Protein AF-A0A9D6X3U4-F1 (afdb_monomer_lite)

pLDDT: mean 80.72, std 19.38, range [33.12, 98.44]

Foldseek 3Di:
DDDDDDDDDDDDDDPPDPPPDPPPVVVVLVVCQQQAAPCRRVCNVVLQKFKFFFADDDPQWTWTDGPPDPHTDIAGHDPQEWEWEGPVVVVDGIDGDDSVLSDGGWIKMFGAPDSVVRHYGNYMYTHDDD

Sequence (130 aa):
MKTLNPLGPVLALTLCGALAAAAPAALAQRATERFIPLGQSPGVSGKTAMMGTVVRYANGMLTLSSPGYPAPQQVRVSAATEIWLDRSALRQSNVTGTPADLVAGRRIEIRFVDPATRQAAAWIKIQAGG

Structure (mmCIF, N/CA/C/O backbone):
data_AF-A0A9D6X3U4-F1
#
_entry.id   AF-A0A9D6X3U4-F1
#
loop_
_atom_site.group_PDB
_atom_site.id
_atom_site.type_symbol
_atom_site.label_atom_id
_atom_site.label_alt_id
_atom_site.label_comp_id
_atom_site.label_asym_id
_atom_site.label_entity_id
_atom_site.label_seq_id
_atom_site.pdbx_PDB_ins_code
_atom_site.Cartn_x
_atom_site.Cartn_y
_atom_site.Cartn_z
_atom_site.occupancy
_atom_site.B_iso_or_equiv
_atom_site.auth_seq_id
_atom_site.auth_comp_id
_atom_site.auth_asym_id
_atom_site.auth_atom_id
_atom_site.pdbx_PDB_model_num
ATOM 1 N N . MET A 1 1 ? 47.080 -61.642 47.061 1.00 42.50 1 MET A N 1
ATOM 2 C CA . MET A 1 1 ? 47.216 -60.240 47.521 1.00 42.50 1 MET A CA 1
ATOM 3 C C . MET A 1 1 ? 46.812 -59.312 46.382 1.00 42.50 1 MET A C 1
ATOM 5 O O . MET A 1 1 ? 47.174 -59.604 45.253 1.00 42.50 1 MET A O 1
ATOM 9 N N . LYS A 1 2 ? 46.111 -58.220 46.725 1.00 42.56 2 LYS A N 1
ATOM 10 C CA . LYS A 1 2 ? 45.568 -57.121 45.894 1.00 42.56 2 LYS A CA 1
ATOM 11 C C . LYS A 1 2 ? 44.246 -57.353 45.130 1.00 42.56 2 LYS A C 1
ATOM 13 O O . LYS A 1 2 ? 44.200 -57.846 44.013 1.00 42.56 2 LYS A O 1
ATOM 18 N N . THR A 1 3 ? 43.201 -56.904 45.826 1.00 39.88 3 THR A N 1
ATOM 19 C CA . THR A 1 3 ? 41.928 -56.270 45.425 1.00 39.88 3 THR A CA 1
ATOM 20 C C . THR A 1 3 ? 42.088 -55.234 44.291 1.00 39.88 3 THR A C 1
ATOM 22 O O . THR A 1 3 ? 43.134 -54.595 44.215 1.00 39.88 3 THR A O 1
ATOM 25 N N . LEU A 1 4 ? 41.109 -55.000 43.405 1.00 45.78 4 LEU A N 1
ATOM 26 C CA . LEU A 1 4 ? 39.922 -54.151 43.629 1.00 45.78 4 LEU A CA 1
ATOM 27 C C . LEU A 1 4 ? 38.864 -54.315 42.510 1.00 45.78 4 LEU A C 1
ATOM 29 O O . LEU A 1 4 ? 39.173 -54.691 41.384 1.00 45.78 4 LEU A O 1
ATOM 33 N N . ASN A 1 5 ? 37.628 -54.004 42.897 1.00 47.28 5 ASN A N 1
ATOM 34 C CA . ASN A 1 5 ? 36.325 -54.262 42.279 1.00 47.28 5 ASN A CA 1
ATOM 35 C C . ASN A 1 5 ? 35.934 -53.395 41.051 1.00 47.28 5 ASN A C 1
ATOM 37 O O . ASN A 1 5 ? 36.600 -52.402 40.761 1.00 47.28 5 ASN A O 1
ATOM 41 N N . PRO A 1 6 ? 34.820 -53.759 40.368 1.00 61.16 6 PRO A N 1
ATOM 42 C CA . PRO A 1 6 ? 34.308 -53.156 39.134 1.00 61.16 6 PRO A CA 1
ATOM 43 C C . PRO A 1 6 ? 33.256 -52.057 39.390 1.00 61.16 6 PRO A C 1
ATOM 45 O O . PRO A 1 6 ? 32.793 -51.912 40.518 1.00 61.16 6 PRO A O 1
ATOM 48 N N . LEU A 1 7 ? 32.841 -51.380 38.306 1.00 47.03 7 LEU A N 1
ATOM 49 C CA . LEU A 1 7 ? 31.583 -50.633 38.062 1.00 47.03 7 LEU A CA 1
ATOM 50 C C . LEU A 1 7 ? 31.823 -49.197 37.576 1.00 47.03 7 LEU A C 1
ATOM 52 O O . LEU A 1 7 ? 32.101 -48.289 38.351 1.00 47.03 7 LEU A O 1
ATOM 56 N N . GLY A 1 8 ? 31.589 -48.989 36.283 1.00 33.12 8 GLY A N 1
ATOM 57 C CA . GLY A 1 8 ? 31.144 -47.709 35.745 1.00 33.12 8 GLY A CA 1
ATOM 58 C C . GLY A 1 8 ? 29.905 -47.963 34.884 1.00 33.12 8 GLY A C 1
ATOM 59 O O . GLY A 1 8 ? 30.053 -48.550 33.812 1.00 33.12 8 GLY A O 1
ATOM 60 N N . PRO A 1 9 ? 28.689 -47.616 35.341 1.00 48.94 9 PRO A N 1
ATOM 61 C CA . PRO A 1 9 ? 27.484 -47.716 34.536 1.00 48.94 9 PRO A CA 1
ATOM 62 C C . PRO A 1 9 ? 27.344 -46.495 33.614 1.00 48.94 9 PRO A C 1
ATOM 64 O O . PRO A 1 9 ? 27.668 -45.372 33.985 1.00 48.94 9 PRO A O 1
ATOM 67 N N . VAL A 1 10 ? 26.860 -46.769 32.402 1.00 49.62 10 VAL A N 1
ATOM 68 C CA . VAL A 1 10 ? 25.961 -45.965 31.557 1.00 49.62 10 VAL A CA 1
ATOM 69 C C . VAL A 1 10 ? 25.736 -44.504 31.985 1.00 49.62 10 VAL A C 1
ATOM 71 O O . VAL A 1 10 ? 25.063 -44.254 32.980 1.00 49.62 10 VAL A O 1
ATOM 74 N N . LEU A 1 11 ? 26.106 -43.547 31.124 1.00 47.34 11 LEU A N 1
ATOM 75 C CA . LEU A 1 11 ? 25.238 -42.394 30.868 1.00 47.34 11 LEU A CA 1
ATOM 76 C C . LEU A 1 11 ? 25.408 -41.863 29.439 1.00 47.34 11 LEU A C 1
ATOM 78 O O . LEU A 1 11 ? 26.508 -41.588 28.966 1.00 47.34 11 LEU A O 1
ATOM 82 N N . ALA A 1 12 ? 24.268 -41.767 28.767 1.00 48.41 12 ALA A N 1
ATOM 83 C CA . ALA A 1 12 ? 24.082 -41.298 27.411 1.00 48.41 12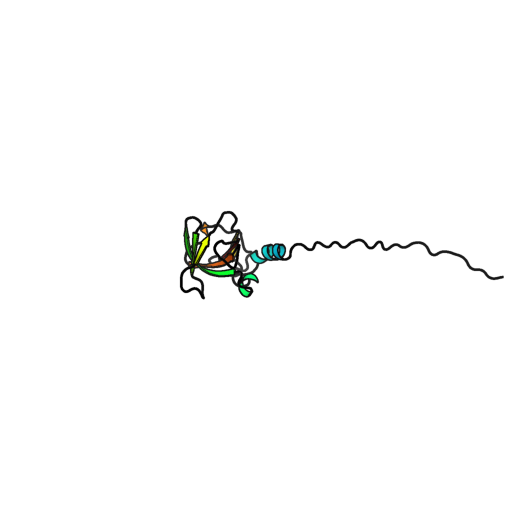 ALA A CA 1
ATOM 84 C C . ALA A 1 12 ? 24.273 -39.782 27.291 1.00 48.41 12 ALA A C 1
ATOM 86 O O . ALA A 1 12 ? 23.896 -39.032 28.187 1.00 48.41 12 ALA A O 1
ATOM 87 N N . LEU A 1 13 ? 24.691 -39.329 26.112 1.00 40.25 13 LEU A N 1
ATOM 88 C CA . LEU A 1 13 ? 24.115 -38.117 25.541 1.00 40.25 13 LEU A CA 1
ATOM 89 C C . LEU A 1 13 ? 24.051 -38.278 24.027 1.00 40.25 13 LEU A C 1
ATOM 91 O O . LEU A 1 13 ? 24.930 -37.885 23.265 1.00 40.25 13 LEU A O 1
ATOM 95 N N . THR A 1 14 ? 22.972 -38.940 23.620 1.00 50.50 14 THR A N 1
ATOM 96 C CA . THR A 1 14 ? 22.407 -38.875 22.282 1.00 50.50 14 THR A CA 1
ATOM 97 C C . THR A 1 14 ? 22.349 -37.407 21.875 1.00 50.50 14 THR A C 1
ATOM 99 O O . THR A 1 14 ? 21.687 -36.603 22.533 1.00 50.50 14 THR A O 1
ATOM 102 N N . LEU A 1 15 ? 23.079 -37.061 20.817 1.00 47.72 15 LEU A N 1
ATOM 103 C CA . LEU A 1 15 ? 23.088 -35.745 20.195 1.00 47.72 15 LEU A CA 1
ATOM 104 C C . LEU A 1 15 ? 21.699 -35.510 19.578 1.00 47.72 15 LEU A C 1
ATOM 106 O O . LEU A 1 15 ? 21.462 -35.770 18.401 1.00 47.72 15 LEU A O 1
ATOM 110 N N . CYS A 1 16 ? 20.740 -35.125 20.421 1.00 41.97 16 CYS A N 1
ATOM 111 C CA . CYS A 1 16 ? 19.382 -34.803 20.019 1.00 41.97 16 CYS A CA 1
ATOM 112 C C . CYS A 1 16 ? 19.443 -33.574 19.114 1.00 41.97 16 CYS A C 1
ATOM 114 O O . CYS A 1 16 ? 19.849 -32.490 19.535 1.00 41.97 16 CYS A O 1
ATOM 116 N N . GLY A 1 17 ? 19.088 -33.784 17.848 1.00 52.50 17 GLY A N 1
ATOM 117 C CA . GLY A 1 17 ? 19.136 -32.780 16.804 1.00 52.50 17 GLY A CA 1
ATOM 118 C C . GLY A 1 17 ? 18.331 -31.538 17.162 1.00 52.50 17 GLY A C 1
ATOM 119 O O . GLY A 1 17 ? 17.108 -31.579 17.258 1.00 52.50 17 GLY A O 1
ATOM 120 N N . ALA A 1 18 ? 19.016 -30.404 17.254 1.00 49.56 18 ALA A N 1
ATOM 121 C CA . ALA A 1 18 ? 18.388 -29.113 17.054 1.00 49.56 18 ALA A CA 1
ATOM 122 C C . ALA A 1 18 ? 18.405 -28.802 15.549 1.00 49.56 18 ALA A C 1
ATOM 124 O O . ALA A 1 18 ? 19.173 -27.965 15.078 1.00 49.56 18 ALA A O 1
ATOM 125 N N . LEU A 1 19 ? 17.529 -29.468 14.785 1.00 52.12 19 LEU A N 1
ATOM 126 C CA . LEU A 1 19 ? 16.981 -28.882 13.557 1.00 52.12 19 LEU A CA 1
ATOM 127 C C . LEU A 1 19 ? 16.078 -27.709 13.982 1.00 52.12 19 LEU A C 1
ATOM 129 O O . LEU A 1 19 ? 14.852 -27.781 13.937 1.00 52.12 19 LEU A O 1
ATOM 133 N N . ALA A 1 20 ? 16.683 -26.627 14.467 1.00 52.81 20 ALA A N 1
ATOM 134 C CA . ALA A 1 20 ? 15.974 -25.386 14.722 1.00 52.81 20 ALA A CA 1
ATOM 135 C C . ALA A 1 20 ? 15.780 -24.687 13.375 1.00 52.81 20 ALA A C 1
ATOM 137 O O . ALA A 1 20 ? 16.656 -23.983 12.881 1.00 52.81 20 ALA A O 1
ATOM 138 N N . ALA A 1 21 ? 14.636 -25.001 12.768 1.00 48.78 21 ALA A N 1
ATOM 139 C CA . ALA A 1 21 ? 13.969 -24.317 11.673 1.00 48.78 21 ALA A CA 1
ATOM 140 C C . ALA A 1 21 ? 14.604 -22.972 11.278 1.00 48.78 21 ALA A C 1
ATOM 142 O O . ALA A 1 21 ? 14.311 -21.927 11.861 1.00 48.78 21 ALA A O 1
ATOM 143 N N . ALA A 1 22 ? 15.399 -22.991 10.208 1.00 46.38 22 ALA A N 1
ATOM 144 C CA . ALA A 1 22 ? 15.636 -21.811 9.395 1.00 46.38 22 ALA A CA 1
ATOM 145 C C . ALA A 1 22 ? 14.314 -21.454 8.696 1.00 46.38 22 ALA A C 1
ATOM 147 O O . ALA A 1 22 ? 14.104 -21.746 7.520 1.00 46.38 22 ALA A O 1
ATOM 148 N N . ALA A 1 23 ? 13.373 -20.872 9.444 1.00 50.31 23 ALA A N 1
ATOM 149 C CA . ALA A 1 23 ? 12.257 -20.175 8.836 1.00 50.31 23 ALA A CA 1
ATOM 150 C C . ALA A 1 23 ? 12.859 -19.108 7.904 1.00 50.31 23 ALA A C 1
ATOM 152 O O . ALA A 1 23 ? 13.799 -18.418 8.315 1.00 50.31 23 ALA A O 1
ATOM 153 N N . PRO A 1 24 ? 12.381 -18.961 6.656 1.00 54.44 24 PRO A N 1
ATOM 154 C CA . PRO A 1 24 ? 12.952 -17.988 5.739 1.00 54.44 24 PRO A CA 1
ATOM 155 C C . PRO A 1 24 ? 12.869 -16.605 6.388 1.00 54.44 24 PRO A C 1
ATOM 157 O O . PRO A 1 24 ? 11.770 -16.110 6.639 1.00 54.44 24 PRO A O 1
ATOM 160 N N . ALA A 1 25 ? 14.012 -15.976 6.673 1.00 57.81 25 ALA A N 1
ATOM 161 C CA . ALA A 1 25 ? 14.084 -14.677 7.350 1.00 57.81 25 ALA A CA 1
ATOM 162 C C . ALA A 1 25 ? 13.197 -13.606 6.680 1.00 57.81 25 ALA A C 1
ATOM 164 O O . ALA A 1 25 ? 12.655 -12.732 7.351 1.00 57.81 25 ALA A O 1
ATOM 165 N N . ALA A 1 26 ? 12.961 -13.734 5.371 1.00 58.12 26 ALA A N 1
ATOM 166 C CA . ALA A 1 26 ? 12.045 -12.894 4.605 1.00 58.12 26 ALA A CA 1
ATOM 167 C C . ALA A 1 26 ? 10.567 -13.002 5.047 1.00 58.12 26 ALA A C 1
ATOM 169 O O . ALA A 1 26 ? 9.856 -11.997 5.051 1.00 58.12 26 ALA A O 1
ATOM 170 N N . LEU A 1 27 ? 10.095 -14.192 5.442 1.00 58.06 27 LEU A N 1
ATOM 171 C CA . LEU A 1 27 ? 8.727 -14.392 5.943 1.00 58.06 27 LEU A CA 1
ATOM 172 C C . LEU A 1 27 ? 8.565 -13.818 7.354 1.00 58.06 27 LEU A C 1
ATOM 174 O O . LEU A 1 27 ? 7.578 -13.137 7.630 1.00 58.06 27 LEU A O 1
ATOM 178 N N . ALA A 1 28 ? 9.560 -14.032 8.220 1.00 58.59 28 ALA A N 1
ATOM 179 C CA . ALA A 1 28 ? 9.578 -13.454 9.561 1.00 58.59 28 ALA A CA 1
ATOM 180 C C . ALA A 1 28 ? 9.644 -11.916 9.516 1.00 58.59 28 ALA A C 1
ATOM 182 O O . ALA A 1 28 ? 8.938 -11.247 10.266 1.00 58.59 28 ALA A O 1
ATOM 183 N N . GLN A 1 29 ? 10.422 -11.348 8.591 1.00 59.75 29 GLN A N 1
ATOM 184 C CA . GLN A 1 29 ? 10.502 -9.901 8.393 1.00 59.75 29 GLN A CA 1
ATOM 185 C C . GLN A 1 29 ? 9.165 -9.305 7.925 1.00 59.75 29 GLN A C 1
ATOM 187 O O . GLN A 1 29 ? 8.714 -8.304 8.473 1.00 59.75 29 GLN A O 1
ATOM 192 N N . ARG A 1 30 ? 8.484 -9.924 6.951 1.00 66.06 30 ARG A N 1
ATOM 193 C CA . ARG A 1 30 ? 7.166 -9.445 6.492 1.00 66.06 30 ARG A CA 1
ATOM 194 C C . ARG A 1 30 ? 6.134 -9.446 7.624 1.00 66.06 30 ARG A C 1
ATOM 196 O O . ARG A 1 30 ? 5.350 -8.508 7.738 1.00 66.06 30 ARG A O 1
ATOM 203 N N . ALA A 1 31 ? 6.160 -10.471 8.477 1.00 67.12 31 ALA A N 1
ATOM 204 C CA . ALA A 1 31 ? 5.252 -10.591 9.614 1.00 67.12 31 ALA A CA 1
ATOM 205 C C . ALA A 1 31 ? 5.478 -9.511 10.688 1.00 67.12 31 ALA A C 1
ATOM 207 O O . ALA A 1 31 ? 4.525 -9.117 11.362 1.00 67.12 31 ALA A O 1
ATOM 208 N N . THR A 1 32 ? 6.707 -9.009 10.845 1.00 76.75 32 THR A N 1
ATOM 209 C CA . THR A 1 32 ? 7.021 -7.954 11.821 1.00 76.75 32 THR A CA 1
ATOM 210 C C . THR A 1 32 ? 6.858 -6.549 11.247 1.00 76.75 32 THR A C 1
ATOM 212 O O . THR A 1 32 ? 6.498 -5.636 11.989 1.00 76.75 32 THR A O 1
ATOM 215 N N . GLU A 1 33 ? 7.019 -6.370 9.930 1.00 78.25 33 GLU A N 1
ATOM 216 C CA . GLU A 1 33 ? 6.912 -5.068 9.256 1.00 78.25 33 GLU A CA 1
ATOM 217 C C . GLU A 1 33 ? 5.572 -4.368 9.503 1.00 78.25 33 GLU A C 1
ATOM 219 O O . GLU A 1 33 ? 5.546 -3.141 9.598 1.00 78.25 33 GLU A O 1
ATOM 224 N N . ARG A 1 34 ? 4.471 -5.104 9.708 1.00 79.06 34 ARG A N 1
ATOM 225 C CA . ARG A 1 34 ? 3.175 -4.498 10.060 1.00 79.06 34 ARG A CA 1
ATOM 226 C C . ARG A 1 34 ? 3.204 -3.697 11.364 1.00 79.06 34 ARG A C 1
ATOM 228 O O . ARG A 1 34 ? 2.394 -2.792 11.506 1.00 79.06 34 ARG A O 1
ATOM 235 N N . PHE A 1 35 ? 4.095 -4.014 12.305 1.00 81.00 35 PHE A N 1
ATOM 236 C CA . PHE A 1 35 ? 4.179 -3.370 13.624 1.00 81.00 35 PHE A CA 1
ATOM 237 C C . PHE A 1 35 ? 5.199 -2.233 13.678 1.00 81.00 35 PHE A C 1
ATOM 239 O O . PHE A 1 35 ? 5.264 -1.509 14.667 1.00 81.00 35 PHE A O 1
ATOM 246 N N . ILE A 1 36 ? 5.991 -2.071 12.621 1.00 83.12 36 ILE A N 1
ATOM 247 C CA . ILE A 1 36 ? 6.986 -1.010 12.532 1.00 83.12 36 ILE A CA 1
ATOM 248 C C . ILE A 1 36 ? 6.278 0.285 12.104 1.00 83.12 36 ILE A C 1
ATOM 250 O O . ILE A 1 36 ? 5.463 0.235 11.174 1.00 83.12 36 ILE A O 1
ATOM 254 N N . PRO A 1 37 ? 6.558 1.436 12.736 1.00 86.69 37 PRO A N 1
ATOM 255 C CA . PRO A 1 37 ? 6.021 2.721 12.299 1.00 86.69 37 PRO A CA 1
ATOM 256 C C . PRO A 1 37 ? 6.329 3.020 10.827 1.00 86.69 37 PRO A C 1
ATOM 258 O O . PRO A 1 37 ? 7.344 2.585 10.276 1.00 86.69 37 PRO A O 1
ATOM 261 N N . LEU A 1 38 ? 5.450 3.782 10.186 1.00 87.19 38 LEU A N 1
ATOM 262 C CA . LEU A 1 38 ? 5.611 4.242 8.813 1.00 87.19 38 LEU A CA 1
ATOM 263 C C . LEU A 1 38 ? 6.937 4.999 8.640 1.00 87.19 38 LEU A C 1
ATOM 265 O O . LEU A 1 38 ? 7.309 5.854 9.444 1.00 87.19 38 LEU A O 1
ATOM 269 N N . GLY A 1 39 ? 7.664 4.661 7.577 1.00 84.31 39 GLY A N 1
ATOM 270 C CA . GLY A 1 39 ? 8.989 5.199 7.268 1.00 84.31 39 GLY A CA 1
ATOM 271 C C . GLY A 1 39 ? 10.142 4.565 8.052 1.00 84.31 39 GLY A C 1
ATOM 272 O O . GLY A 1 39 ? 11.292 4.898 7.777 1.00 84.31 39 GLY A O 1
ATOM 273 N N . GLN A 1 40 ? 9.869 3.659 8.997 1.00 84.06 40 GLN A N 1
ATOM 274 C CA . GLN A 1 40 ? 10.901 2.978 9.792 1.00 84.06 40 GLN A CA 1
ATOM 275 C C . GLN A 1 40 ? 11.103 1.512 9.396 1.00 84.06 40 GLN A C 1
ATOM 277 O O . GLN A 1 40 ? 11.976 0.842 9.949 1.00 84.06 40 GLN A O 1
ATOM 282 N N . SER A 1 41 ? 10.322 0.988 8.445 1.00 78.75 41 SER A N 1
ATOM 283 C CA . SER A 1 41 ? 10.508 -0.385 7.977 1.00 78.75 41 SER A CA 1
ATOM 284 C C . SER A 1 41 ? 11.898 -0.538 7.330 1.00 78.75 41 SER A C 1
ATOM 286 O O . SER A 1 41 ? 12.297 0.327 6.544 1.00 78.75 41 SER A O 1
ATOM 288 N N . PRO A 1 42 ? 12.622 -1.654 7.555 1.00 72.94 42 PRO A N 1
ATOM 289 C CA . PRO A 1 42 ? 13.928 -1.897 6.927 1.00 72.94 42 PRO A CA 1
ATOM 290 C C . PRO A 1 42 ? 13.898 -1.809 5.391 1.00 72.94 42 PRO A C 1
ATOM 292 O O . PRO A 1 42 ? 14.897 -1.492 4.749 1.00 72.94 42 PRO A O 1
ATOM 295 N N . GLY A 1 43 ? 12.734 -2.053 4.777 1.00 63.94 43 GLY A N 1
ATOM 296 C CA . GLY A 1 43 ? 12.536 -1.902 3.336 1.00 63.94 43 GLY A CA 1
ATOM 297 C C . GLY A 1 43 ? 12.733 -0.472 2.809 1.00 63.94 43 GLY A C 1
ATOM 298 O O . GLY A 1 43 ? 13.124 -0.315 1.650 1.00 63.94 43 GLY A O 1
ATOM 299 N N . VAL A 1 44 ? 12.525 0.554 3.645 1.00 59.12 44 VAL A N 1
ATOM 300 C CA . VAL A 1 44 ? 12.699 1.975 3.284 1.00 59.12 44 VAL A CA 1
ATOM 301 C C . VAL A 1 44 ? 14.178 2.336 3.220 1.00 59.12 44 VAL A C 1
ATOM 303 O O . VAL A 1 44 ? 14.625 2.905 2.225 1.00 59.12 44 VAL A O 1
ATOM 306 N N . SER A 1 45 ? 14.964 1.937 4.224 1.00 59.59 45 SER A N 1
ATOM 307 C CA . SER A 1 45 ? 16.421 2.124 4.216 1.00 59.59 45 SER A CA 1
ATOM 308 C C . SER A 1 45 ? 17.116 1.265 3.147 1.00 59.59 45 SER A C 1
ATOM 310 O O . SER A 1 45 ? 18.179 1.640 2.656 1.00 59.59 45 SER A O 1
ATOM 312 N N . GLY A 1 46 ? 16.484 0.163 2.717 1.00 58.25 46 GLY A N 1
ATOM 313 C CA . GLY A 1 46 ? 16.961 -0.749 1.669 1.00 58.25 46 GLY A CA 1
ATOM 314 C C . GLY A 1 46 ? 16.436 -0.517 0.238 1.00 58.25 46 GLY A C 1
ATOM 315 O O . GLY A 1 46 ? 16.643 -1.388 -0.603 1.00 58.25 46 GLY A O 1
ATOM 316 N N . LYS A 1 47 ? 15.754 0.601 -0.073 1.00 65.75 47 LYS A N 1
ATOM 317 C CA . LYS A 1 47 ? 15.216 0.959 -1.420 1.00 65.75 47 LYS A CA 1
ATOM 318 C C . LYS A 1 47 ? 14.132 0.031 -2.006 1.00 65.75 47 LYS A C 1
ATOM 320 O O . LYS A 1 47 ? 13.791 0.157 -3.185 1.00 65.75 47 LYS A O 1
ATOM 325 N N . THR A 1 48 ? 13.580 -0.887 -1.216 1.00 77.62 48 THR A N 1
ATOM 326 C CA . THR A 1 48 ? 12.521 -1.816 -1.667 1.00 77.62 48 THR A CA 1
ATOM 327 C C . THR A 1 48 ? 11.112 -1.293 -1.402 1.00 77.62 48 THR A C 1
ATOM 329 O O . THR A 1 48 ? 10.147 -1.796 -1.983 1.00 77.62 48 THR A O 1
ATOM 332 N N . ALA A 1 49 ? 11.007 -0.260 -0.565 1.00 85.00 49 ALA A N 1
ATOM 333 C CA . ALA A 1 49 ? 9.781 0.463 -0.291 1.00 85.00 49 ALA A CA 1
ATOM 334 C C . ALA A 1 49 ? 9.878 1.935 -0.726 1.00 85.00 49 ALA A C 1
ATOM 336 O O . ALA A 1 49 ? 10.960 2.520 -0.782 1.00 85.00 49 ALA A O 1
ATOM 337 N N . MET A 1 50 ? 8.728 2.529 -1.039 1.00 91.56 50 MET A N 1
ATOM 338 C CA . MET A 1 50 ? 8.572 3.925 -1.437 1.00 91.56 50 MET A CA 1
ATOM 339 C C . MET A 1 50 ? 7.630 4.643 -0.476 1.00 91.56 50 MET A C 1
ATOM 341 O O . MET A 1 50 ? 6.546 4.153 -0.169 1.00 91.56 50 MET A O 1
ATOM 345 N N . MET A 1 51 ? 8.035 5.840 -0.062 1.00 94.38 51 MET A N 1
ATOM 346 C CA . MET A 1 51 ? 7.203 6.763 0.703 1.00 94.38 51 MET A CA 1
ATOM 347 C C . MET A 1 51 ? 6.483 7.729 -0.228 1.00 94.38 51 MET A C 1
ATOM 349 O O . MET A 1 51 ? 7.083 8.237 -1.175 1.00 94.38 51 MET A O 1
ATOM 353 N N . GLY A 1 52 ? 5.230 8.054 0.067 1.00 95.25 52 GLY A N 1
ATOM 354 C CA . GLY A 1 52 ? 4.513 9.058 -0.705 1.00 95.25 52 GLY A CA 1
ATOM 355 C C . GLY A 1 52 ? 3.220 9.538 -0.073 1.00 95.25 52 GLY A C 1
ATOM 356 O O . GLY A 1 52 ? 2.881 9.186 1.054 1.00 95.25 52 GLY A O 1
ATOM 357 N N . THR A 1 53 ? 2.513 10.365 -0.831 1.00 97.38 53 THR A N 1
ATOM 358 C CA . THR A 1 53 ? 1.180 10.874 -0.507 1.00 97.38 53 THR A CA 1
ATOM 359 C C . THR A 1 53 ? 0.206 10.409 -1.575 1.00 97.38 53 THR A C 1
ATOM 361 O O . THR A 1 53 ? 0.491 10.540 -2.769 1.00 97.38 53 THR A O 1
ATOM 364 N N . VAL A 1 54 ? -0.939 9.871 -1.160 1.00 97.75 54 VAL A N 1
ATOM 365 C CA . VAL A 1 54 ? -2.004 9.463 -2.078 1.00 97.75 54 VAL A CA 1
ATOM 366 C C . VAL A 1 54 ? -2.499 10.689 -2.839 1.00 97.75 54 VAL A C 1
ATOM 368 O O . VAL A 1 54 ? -2.926 11.672 -2.240 1.00 97.75 54 VAL A O 1
ATOM 371 N N . VAL A 1 55 ? -2.471 10.618 -4.166 1.00 97.94 55 VAL A N 1
ATOM 372 C CA . VAL A 1 55 ? -3.110 11.606 -5.043 1.00 97.94 55 VAL A CA 1
ATOM 373 C C . VAL A 1 55 ? -4.519 11.136 -5.384 1.00 97.94 55 VAL A C 1
ATOM 375 O O . VAL A 1 55 ? -5.473 11.901 -5.2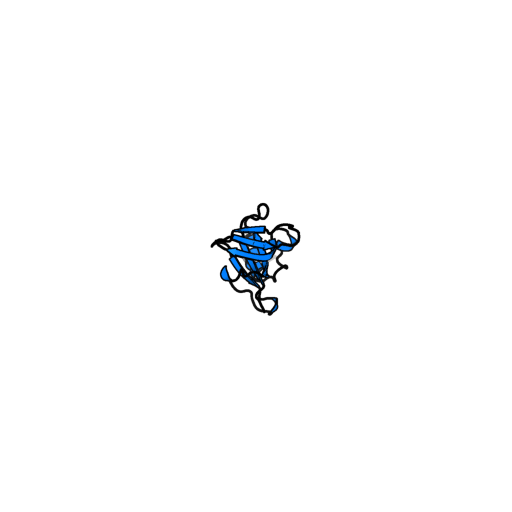89 1.00 97.94 55 VAL A O 1
ATOM 378 N N . ARG A 1 56 ? -4.658 9.863 -5.765 1.00 97.69 56 ARG A N 1
ATOM 379 C CA . ARG A 1 56 ? -5.936 9.252 -6.139 1.00 97.69 56 ARG A CA 1
ATOM 380 C C . ARG A 1 56 ? -5.845 7.735 -6.053 1.00 97.69 56 ARG A C 1
ATOM 382 O O . ARG A 1 56 ? -4.805 7.167 -6.367 1.00 97.69 56 ARG A O 1
ATOM 389 N N . TYR A 1 57 ? -6.956 7.083 -5.735 1.00 98.06 57 TYR A N 1
ATOM 390 C CA . TYR A 1 57 ? -7.122 5.646 -5.917 1.00 98.06 57 TYR A CA 1
ATOM 391 C C . TYR A 1 57 ? -8.423 5.363 -6.671 1.00 98.06 57 TYR A C 1
ATOM 393 O O . TYR A 1 57 ? -9.480 5.861 -6.290 1.00 98.06 57 TYR A O 1
ATOM 401 N N . ALA A 1 58 ? -8.346 4.607 -7.767 1.00 97.38 58 ALA A N 1
ATOM 402 C CA . ALA A 1 58 ? -9.526 4.153 -8.500 1.00 97.38 58 ALA A CA 1
ATOM 403 C C . ALA A 1 58 ? -9.211 2.924 -9.352 1.00 97.38 58 ALA A C 1
ATOM 405 O O . ALA A 1 58 ? -8.126 2.826 -9.922 1.00 97.38 58 ALA A O 1
ATOM 406 N N . ASN A 1 59 ? -10.186 2.024 -9.495 1.00 96.00 59 ASN A N 1
ATOM 407 C CA . ASN A 1 59 ? -10.109 0.854 -10.379 1.00 96.00 59 ASN A CA 1
ATOM 408 C C . ASN A 1 59 ? -8.849 -0.008 -10.146 1.00 96.00 59 ASN A C 1
ATOM 410 O O . ASN A 1 59 ? -8.221 -0.469 -11.096 1.00 96.00 59 ASN A O 1
ATOM 414 N N . GLY A 1 60 ? -8.436 -0.178 -8.883 1.00 97.00 60 GLY A N 1
ATOM 415 C CA . GLY A 1 60 ? -7.228 -0.936 -8.531 1.00 97.00 60 GLY A CA 1
ATOM 416 C C . GLY A 1 60 ? -5.910 -0.233 -8.875 1.00 97.00 60 GLY A C 1
ATOM 417 O O . GLY A 1 60 ? -4.851 -0.844 -8.770 1.00 97.00 60 GLY A O 1
ATOM 418 N N . MET A 1 61 ? -5.944 1.038 -9.280 1.00 98.19 61 MET A N 1
ATOM 419 C CA . MET A 1 61 ? -4.755 1.838 -9.561 1.00 98.19 61 MET A CA 1
ATOM 420 C C . MET A 1 61 ? -4.600 2.942 -8.519 1.00 98.19 61 MET A C 1
ATOM 422 O O . MET A 1 61 ? -5.462 3.813 -8.374 1.00 98.19 61 MET A O 1
ATOM 426 N N . LEU A 1 62 ? -3.481 2.909 -7.802 1.00 98.31 62 LEU A N 1
ATOM 427 C CA . LEU A 1 62 ? -3.061 3.946 -6.873 1.00 98.31 62 LEU A CA 1
ATOM 428 C C . LEU A 1 62 ? -2.131 4.919 -7.589 1.00 98.31 62 LEU A C 1
ATOM 430 O O . LEU A 1 62 ? -1.112 4.526 -8.146 1.00 98.31 62 LEU A O 1
ATOM 434 N N . THR A 1 63 ? -2.471 6.199 -7.542 1.00 98.25 63 THR A N 1
ATOM 435 C CA . THR A 1 63 ? -1.600 7.300 -7.943 1.00 98.25 63 THR A CA 1
ATOM 436 C C . THR A 1 63 ? -1.061 7.980 -6.693 1.00 98.25 63 THR A C 1
ATOM 438 O O . THR A 1 63 ? -1.840 8.413 -5.840 1.00 98.25 63 THR A O 1
ATOM 441 N N . LEU A 1 64 ? 0.261 8.099 -6.586 1.00 96.81 64 LEU A N 1
ATOM 442 C CA . LEU A 1 64 ? 0.926 8.760 -5.465 1.00 96.81 64 LEU A CA 1
ATOM 443 C C . LEU A 1 64 ? 1.991 9.753 -5.929 1.00 96.81 64 LEU A C 1
ATOM 445 O O . LEU A 1 64 ? 2.637 9.563 -6.956 1.00 96.81 64 LEU A O 1
ATOM 449 N N . SER A 1 65 ? 2.201 10.795 -5.132 1.00 96.81 65 SER A N 1
ATOM 450 C CA . SER A 1 65 ? 3.371 11.665 -5.234 1.00 96.81 65 SER A CA 1
ATOM 451 C C . SER A 1 65 ? 4.430 11.182 -4.250 1.00 96.81 65 SER A C 1
ATOM 453 O O . SER A 1 65 ? 4.106 10.884 -3.098 1.00 96.81 65 SER A O 1
ATOM 455 N N . SER A 1 66 ? 5.683 11.078 -4.688 1.00 93.62 66 SER A N 1
ATOM 456 C CA . SER A 1 66 ? 6.789 10.577 -3.873 1.00 93.62 66 SER A CA 1
ATOM 457 C C . SER A 1 66 ? 8.001 11.503 -3.996 1.00 93.62 66 SER A C 1
ATOM 459 O O . SER A 1 66 ? 8.369 11.866 -5.117 1.00 93.62 66 SER A O 1
ATOM 461 N N . PRO A 1 67 ? 8.649 11.886 -2.878 1.00 88.44 67 PRO A N 1
ATOM 462 C CA . PRO A 1 67 ? 9.904 12.625 -2.930 1.00 88.44 67 PRO A CA 1
ATOM 463 C C . PRO A 1 67 ? 10.950 11.871 -3.762 1.00 88.44 67 PRO A C 1
ATOM 465 O O . PRO A 1 67 ? 11.173 10.680 -3.561 1.00 88.44 67 PRO A O 1
ATOM 468 N N . GLY A 1 68 ? 11.591 12.566 -4.703 1.00 86.38 68 GLY A N 1
ATOM 469 C CA . GLY A 1 68 ? 12.568 11.969 -5.622 1.00 86.38 68 GLY A CA 1
ATOM 470 C C . GLY A 1 68 ? 11.988 11.483 -6.956 1.00 86.38 68 GLY A C 1
ATOM 471 O O . GLY A 1 68 ? 12.756 11.041 -7.806 1.00 86.38 68 GLY A O 1
ATOM 472 N N . TYR A 1 69 ? 10.674 11.614 -7.173 1.00 88.00 69 TYR A N 1
ATOM 473 C CA . TYR A 1 69 ? 10.035 11.366 -8.467 1.00 88.00 69 TYR A CA 1
ATOM 474 C C . TYR A 1 69 ? 9.356 12.648 -8.962 1.00 88.00 69 TYR A C 1
ATOM 476 O O . TYR A 1 69 ? 8.470 13.162 -8.281 1.00 88.00 69 TYR A O 1
ATOM 484 N N . PRO A 1 70 ? 9.738 13.179 -10.139 1.00 88.81 70 PRO A N 1
ATOM 485 C CA . PRO A 1 70 ? 9.172 14.429 -10.650 1.00 88.81 70 PRO A CA 1
ATOM 486 C C . PRO A 1 70 ? 7.717 14.280 -11.119 1.00 88.81 70 PRO A C 1
ATOM 488 O O . PRO A 1 70 ? 6.980 15.260 -11.152 1.00 88.81 70 PRO A O 1
ATOM 491 N N . ALA A 1 71 ? 7.295 13.060 -11.465 1.00 94.00 71 ALA A N 1
ATOM 492 C CA . ALA A 1 71 ? 5.934 12.746 -11.883 1.00 94.00 71 ALA A CA 1
ATOM 493 C C . ALA A 1 71 ? 5.244 11.809 -10.873 1.00 94.00 71 ALA A C 1
ATOM 495 O O . ALA A 1 71 ? 5.922 10.967 -10.266 1.00 94.00 71 ALA A O 1
ATOM 496 N N . PRO A 1 72 ? 3.907 11.889 -10.719 1.00 95.19 72 PRO A N 1
ATOM 497 C CA . PRO A 1 72 ? 3.154 10.931 -9.920 1.00 95.19 72 PRO A CA 1
ATOM 498 C C . PRO A 1 72 ? 3.393 9.493 -10.382 1.00 95.19 72 PRO A C 1
ATOM 500 O O . PRO A 1 72 ? 3.392 9.196 -11.576 1.00 95.19 72 PRO A O 1
ATOM 503 N N . GLN A 1 73 ? 3.581 8.598 -9.421 1.00 95.94 73 GLN A N 1
ATOM 504 C CA . GLN A 1 73 ? 3.784 7.177 -9.662 1.00 95.94 73 GLN A CA 1
ATOM 505 C C . GLN A 1 73 ? 2.439 6.457 -9.678 1.00 95.94 73 GLN A C 1
ATOM 507 O O . GLN A 1 73 ? 1.535 6.802 -8.913 1.00 95.94 73 GLN A O 1
ATOM 512 N N . GLN A 1 74 ? 2.312 5.453 -10.543 1.00 97.44 74 GLN A N 1
ATOM 513 C CA . GLN A 1 74 ? 1.128 4.603 -10.630 1.00 97.44 74 GLN A CA 1
ATOM 514 C C . GLN A 1 74 ? 1.479 3.183 -10.208 1.00 97.44 74 GLN A C 1
ATOM 516 O O . GLN A 1 74 ? 2.429 2.596 -10.720 1.00 97.44 74 GLN A O 1
ATOM 521 N N . VAL A 1 75 ? 0.709 2.646 -9.268 1.00 97.81 75 VAL A N 1
ATOM 522 C CA . VAL A 1 75 ? 0.956 1.340 -8.661 1.00 97.81 75 VAL A CA 1
ATOM 523 C C . VAL A 1 75 ? -0.342 0.553 -8.622 1.00 97.81 75 VAL A C 1
ATOM 525 O O . VAL A 1 75 ? -1.370 1.036 -8.145 1.00 97.81 75 VAL A O 1
ATOM 528 N N . ARG A 1 76 ? -0.295 -0.689 -9.098 1.00 98.44 76 ARG A N 1
ATOM 529 C CA . ARG A 1 76 ? -1.428 -1.607 -9.047 1.00 98.44 76 ARG A CA 1
ATOM 530 C C . ARG A 1 76 ? -1.638 -2.119 -7.624 1.00 98.44 76 ARG A C 1
ATOM 532 O O . ARG A 1 76 ? -0.711 -2.616 -6.982 1.00 98.44 76 ARG A O 1
ATOM 539 N N . VAL A 1 77 ? -2.885 -2.044 -7.181 1.00 98.12 77 VAL A N 1
ATOM 540 C CA . VAL A 1 77 ? -3.405 -2.614 -5.939 1.00 98.12 77 VAL A CA 1
ATOM 541 C C . VAL A 1 77 ? -4.348 -3.746 -6.322 1.00 98.12 77 VAL A C 1
ATOM 543 O O . VAL A 1 77 ? -5.226 -3.580 -7.168 1.00 98.12 77 VAL A O 1
ATOM 546 N N . SER A 1 78 ? -4.146 -4.915 -5.729 1.00 96.94 78 SER A N 1
ATOM 547 C CA . SER A 1 78 ? -4.936 -6.114 -6.016 1.00 96.94 78 SER A CA 1
ATOM 548 C C . SER A 1 78 ? -5.500 -6.712 -4.733 1.00 96.94 78 SER A C 1
ATOM 550 O O . SER A 1 78 ? -5.151 -6.279 -3.638 1.00 96.94 78 SER A O 1
ATOM 552 N N . ALA A 1 79 ? -6.319 -7.758 -4.856 1.00 95.19 79 ALA A N 1
ATOM 553 C CA . ALA A 1 79 ? -6.798 -8.518 -3.701 1.00 95.19 79 ALA A CA 1
ATOM 554 C C . ALA A 1 79 ? -5.662 -9.169 -2.883 1.00 95.19 79 ALA A C 1
ATOM 556 O O . ALA A 1 79 ? -5.853 -9.463 -1.710 1.00 95.19 79 ALA A O 1
ATOM 557 N N . ALA A 1 80 ? -4.482 -9.374 -3.482 1.00 94.81 80 ALA A N 1
ATOM 558 C CA . ALA A 1 80 ? -3.304 -9.899 -2.791 1.00 94.81 80 ALA A CA 1
ATOM 559 C C . ALA A 1 80 ? -2.479 -8.812 -2.076 1.00 94.81 80 ALA A C 1
ATOM 561 O O . ALA A 1 80 ? -1.539 -9.139 -1.352 1.00 94.81 80 ALA A O 1
ATOM 562 N N . THR A 1 81 ? -2.787 -7.529 -2.299 1.00 96.50 81 THR A N 1
ATOM 563 C CA . THR A 1 81 ? -2.085 -6.421 -1.650 1.00 96.50 81 THR A CA 1
ATOM 564 C C . THR A 1 81 ? -2.567 -6.297 -0.210 1.00 96.50 81 THR A C 1
ATOM 566 O O . THR A 1 81 ? -3.732 -5.993 0.038 1.00 96.50 81 THR A O 1
ATOM 569 N N . GLU A 1 82 ? -1.665 -6.492 0.749 1.00 96.44 82 GLU A N 1
ATOM 570 C CA . GLU A 1 82 ? -1.991 -6.274 2.159 1.00 96.44 82 GLU A CA 1
ATOM 571 C C . GLU A 1 82 ? -2.069 -4.774 2.453 1.00 96.44 82 GLU A C 1
ATOM 573 O O . GLU A 1 82 ? -1.227 -4.001 1.996 1.00 96.44 82 GLU A O 1
ATOM 578 N N . ILE A 1 83 ? -3.068 -4.349 3.224 1.00 96.19 83 ILE A N 1
ATOM 579 C CA . ILE A 1 83 ? -3.228 -2.947 3.613 1.00 96.19 83 ILE A CA 1
ATOM 580 C C . ILE A 1 83 ? -3.259 -2.856 5.132 1.00 96.19 83 ILE A C 1
ATOM 582 O O . ILE A 1 83 ? -4.018 -3.569 5.794 1.00 96.19 83 ILE A O 1
ATOM 586 N N . TRP A 1 84 ? -2.452 -1.957 5.687 1.00 96.06 84 TRP A N 1
ATOM 587 C CA . TRP A 1 84 ? -2.384 -1.706 7.123 1.00 96.06 84 TRP A CA 1
ATOM 588 C C . TRP A 1 84 ? -2.561 -0.223 7.427 1.00 96.06 84 TRP A C 1
ATOM 590 O O . TRP A 1 84 ? -2.017 0.629 6.728 1.00 96.06 84 TRP A O 1
ATOM 600 N N . LEU A 1 85 ? -3.280 0.080 8.503 1.00 95.44 85 LEU A N 1
ATOM 601 C CA . LEU A 1 85 ? -3.356 1.417 9.078 1.00 95.44 85 LEU A CA 1
ATOM 602 C C . LEU A 1 85 ? -2.315 1.543 10.186 1.00 95.44 85 LEU A C 1
ATOM 604 O O . LEU A 1 85 ? -2.392 0.850 11.204 1.00 95.44 85 LEU A O 1
ATOM 608 N N . ASP A 1 86 ? -1.355 2.437 9.980 1.00 94.12 86 ASP A N 1
ATOM 609 C CA . ASP A 1 86 ? -0.348 2.794 10.962 1.00 94.12 86 ASP A CA 1
ATOM 610 C C . ASP A 1 86 ? -0.924 3.748 12.004 1.00 94.12 86 ASP A C 1
ATOM 612 O O . ASP A 1 86 ? -1.200 4.912 11.716 1.00 94.12 86 ASP A O 1
ATOM 616 N N . ARG A 1 87 ? -1.089 3.239 13.224 1.00 92.69 87 ARG A N 1
ATOM 617 C CA . ARG A 1 87 ? -1.591 3.976 14.389 1.00 92.69 87 ARG A CA 1
ATOM 618 C C . ARG A 1 87 ? -0.496 4.193 15.431 1.00 92.69 87 ARG A C 1
ATOM 620 O O . ARG A 1 87 ? -0.790 4.584 16.561 1.00 92.69 87 ARG A O 1
ATOM 627 N N . SER A 1 88 ? 0.765 3.970 15.062 1.00 88.94 88 SER A N 1
ATOM 628 C CA . SER A 1 88 ? 1.914 4.120 15.958 1.00 88.94 88 SER A CA 1
ATOM 629 C C . SER A 1 88 ? 2.026 5.523 16.563 1.00 88.94 88 SER A C 1
ATOM 631 O O . SER A 1 88 ? 2.377 5.649 17.736 1.00 88.94 88 SER A O 1
ATOM 633 N N . ALA A 1 89 ? 1.624 6.571 15.832 1.00 86.56 89 ALA A N 1
ATOM 634 C CA . ALA A 1 89 ? 1.548 7.942 16.350 1.00 86.56 89 ALA A CA 1
ATOM 635 C C . ALA A 1 89 ? 0.588 8.086 17.550 1.00 86.56 89 ALA A C 1
ATOM 637 O O . ALA A 1 89 ? 0.821 8.903 18.437 1.00 86.56 89 ALA A O 1
ATOM 638 N N . LEU A 1 90 ? -0.453 7.250 17.614 1.00 87.19 90 LEU A N 1
ATOM 639 C CA . LEU A 1 90 ? -1.408 7.163 18.724 1.00 87.19 90 LEU A CA 1
ATOM 640 C C . LEU A 1 90 ? -0.983 6.130 19.783 1.00 87.19 90 LEU A C 1
ATOM 642 O O . LEU A 1 90 ? -1.754 5.830 20.691 1.00 87.19 90 LEU A O 1
ATOM 646 N N . ARG A 1 91 ? 0.222 5.550 19.661 1.00 86.31 91 ARG A N 1
ATOM 647 C CA . ARG A 1 91 ? 0.729 4.433 20.484 1.00 86.31 91 ARG A CA 1
ATOM 648 C C . ARG A 1 91 ? -0.195 3.213 20.481 1.00 86.31 91 ARG A C 1
ATOM 650 O O . ARG A 1 91 ? -0.281 2.479 21.461 1.00 86.31 91 ARG A O 1
ATOM 657 N N . GLN A 1 92 ? -0.893 3.005 19.372 1.00 86.75 92 GLN A N 1
ATOM 658 C CA . GLN A 1 92 ? -1.802 1.884 19.177 1.00 86.75 92 GLN A CA 1
ATOM 659 C C . GLN A 1 92 ? -1.226 0.915 18.152 1.00 86.75 92 GLN A C 1
ATOM 661 O O . GLN A 1 92 ? -0.442 1.293 17.281 1.00 86.75 92 GLN A O 1
ATOM 666 N N . SER A 1 93 ? -1.635 -0.347 18.248 1.00 86.12 93 SER A N 1
ATOM 667 C CA . SER A 1 93 ? -1.250 -1.361 17.274 1.00 86.12 93 SER A CA 1
ATOM 668 C C . SER A 1 93 ? -1.819 -1.050 15.893 1.00 86.12 93 SER A C 1
ATOM 670 O O . SER A 1 93 ? -2.957 -0.595 15.749 1.00 86.12 93 SER A O 1
ATOM 672 N N . ASN A 1 94 ? -1.034 -1.377 14.872 1.00 90.06 94 ASN A N 1
ATOM 673 C CA . ASN A 1 94 ? -1.457 -1.254 13.487 1.00 90.06 94 ASN A CA 1
ATOM 674 C C . ASN A 1 94 ? -2.527 -2.296 13.166 1.00 90.06 94 ASN A C 1
ATOM 676 O O . ASN A 1 94 ? -2.392 -3.488 13.478 1.00 90.06 94 ASN A O 1
ATOM 680 N N . VAL A 1 95 ? -3.590 -1.836 12.518 1.00 92.56 95 VAL A N 1
ATOM 681 C CA . VAL A 1 95 ? -4.753 -2.660 12.183 1.00 92.56 95 VAL A CA 1
ATOM 682 C C . VAL A 1 95 ? -4.812 -2.914 10.686 1.00 92.56 95 VAL A C 1
ATOM 684 O O . VAL A 1 95 ? -4.202 -2.194 9.897 1.00 92.56 95 VAL A O 1
ATOM 687 N N . THR A 1 96 ? -5.542 -3.951 10.291 1.00 94.94 96 THR A N 1
ATOM 688 C CA . THR A 1 96 ? -5.850 -4.190 8.881 1.00 94.94 96 THR A CA 1
ATOM 689 C C . THR A 1 96 ? -6.666 -3.018 8.344 1.00 94.94 96 THR A C 1
ATOM 691 O O . THR A 1 96 ? -7.642 -2.606 8.967 1.00 94.94 96 THR A O 1
ATOM 694 N N . GLY A 1 97 ? -6.232 -2.474 7.213 1.00 94.94 97 GLY A N 1
ATOM 695 C CA . GLY A 1 97 ? -6.960 -1.464 6.460 1.00 94.94 97 GLY A CA 1
ATOM 696 C C . GLY A 1 97 ? -7.623 -2.063 5.228 1.00 94.94 97 GLY A C 1
ATOM 697 O O . GLY A 1 97 ? -7.588 -3.269 4.982 1.00 94.94 97 GLY A O 1
ATOM 698 N N . THR A 1 98 ? -8.211 -1.191 4.430 1.00 96.44 98 THR A N 1
ATOM 699 C CA . THR A 1 98 ? -8.939 -1.530 3.211 1.00 96.44 98 THR A CA 1
ATOM 700 C C . THR A 1 98 ? -8.533 -0.590 2.077 1.00 96.44 98 THR A C 1
ATOM 702 O O . THR A 1 98 ? -7.973 0.480 2.321 1.00 96.44 98 THR A O 1
ATOM 705 N N . PRO A 1 99 ? -8.851 -0.916 0.814 1.00 96.44 99 PRO A N 1
ATOM 706 C CA . PRO A 1 99 ? -8.623 0.018 -0.284 1.00 96.44 99 PRO A CA 1
ATOM 707 C C . PRO A 1 99 ? -9.378 1.350 -0.132 1.00 96.44 99 PRO A C 1
ATOM 709 O O . PRO A 1 99 ? -8.951 2.349 -0.702 1.00 96.44 99 PRO A O 1
ATOM 712 N N . ALA A 1 100 ? -10.467 1.392 0.646 1.00 95.44 100 ALA A N 1
ATOM 713 C CA . ALA A 1 100 ? -11.196 2.628 0.936 1.00 95.44 100 ALA A CA 1
ATOM 714 C C . ALA A 1 100 ? -10.378 3.617 1.788 1.00 95.44 100 ALA A C 1
ATOM 716 O O . ALA A 1 100 ? -10.635 4.817 1.753 1.00 95.44 100 ALA A O 1
ATOM 717 N N . ASP A 1 101 ? -9.356 3.138 2.503 1.00 96.19 101 ASP A N 1
ATOM 718 C CA . ASP A 1 101 ? -8.461 3.978 3.298 1.00 96.19 101 ASP A CA 1
ATOM 719 C C . ASP A 1 101 ? -7.416 4.725 2.453 1.00 96.19 101 ASP A C 1
ATOM 721 O O . ASP A 1 101 ? -6.737 5.619 2.965 1.00 96.19 101 ASP A O 1
ATOM 725 N N . LEU A 1 102 ? -7.288 4.401 1.157 1.00 96.75 102 LEU A N 1
ATOM 726 C CA . LEU A 1 102 ? -6.421 5.093 0.194 1.00 96.75 102 LEU A CA 1
ATOM 727 C C . LEU A 1 102 ? -7.042 6.428 -0.246 1.00 96.75 102 LEU A C 1
ATOM 729 O O . LEU A 1 102 ? -7.306 6.677 -1.423 1.00 96.75 102 LEU A O 1
ATOM 733 N N . VAL A 1 103 ? -7.277 7.293 0.734 1.00 96.25 103 VAL A N 1
ATOM 734 C CA . VAL A 1 103 ? -7.853 8.624 0.557 1.00 96.25 103 VAL A CA 1
ATOM 735 C C . VAL A 1 103 ? -6.759 9.612 0.166 1.00 96.25 103 VAL A C 1
ATOM 737 O O . VAL A 1 103 ? -5.651 9.570 0.705 1.00 96.25 103 VAL A O 1
ATOM 740 N N . ALA A 1 104 ? -7.076 10.520 -0.759 1.00 96.81 104 ALA A N 1
ATOM 741 C CA . ALA A 1 104 ? -6.172 11.586 -1.180 1.00 96.81 104 ALA A CA 1
ATOM 742 C C . ALA A 1 104 ? -5.625 12.382 0.020 1.00 96.81 104 ALA A C 1
ATOM 744 O O . ALA A 1 104 ? -6.331 12.637 0.994 1.00 96.81 104 ALA A O 1
ATOM 745 N N . GLY A 1 105 ? -4.348 12.753 -0.047 1.00 96.06 105 GLY A N 1
ATOM 746 C CA . GLY A 1 105 ? -3.643 13.473 1.015 1.00 96.06 105 GLY A CA 1
ATOM 747 C C . GLY A 1 105 ? -3.068 12.588 2.125 1.00 96.06 105 GLY A C 1
ATOM 748 O O . GLY A 1 105 ? -2.228 13.062 2.889 1.00 96.06 105 GLY A O 1
ATOM 749 N N . ARG A 1 106 ? -3.433 11.300 2.217 1.00 95.44 106 ARG A N 1
ATOM 750 C CA . ARG A 1 106 ? -2.826 10.408 3.216 1.00 95.44 106 ARG A CA 1
ATOM 751 C C . ARG A 1 106 ? -1.391 10.050 2.860 1.00 95.44 106 ARG A C 1
ATOM 753 O O . ARG A 1 106 ? -1.082 9.731 1.711 1.00 95.44 106 ARG A O 1
ATOM 760 N N . ARG A 1 107 ? -0.524 10.042 3.874 1.00 96.38 107 ARG A N 1
ATOM 761 C CA . ARG A 1 107 ? 0.839 9.519 3.751 1.00 96.38 107 ARG A CA 1
ATOM 762 C C . ARG A 1 107 ? 0.814 8.001 3.765 1.00 96.38 107 ARG A C 1
ATOM 764 O O . ARG A 1 107 ? 0.101 7.391 4.561 1.00 96.38 107 ARG A O 1
ATOM 771 N N . ILE A 1 108 ? 1.620 7.410 2.896 1.00 96.38 108 ILE A N 1
ATOM 772 C CA . ILE A 1 108 ? 1.720 5.967 2.735 1.00 96.38 108 ILE A CA 1
ATOM 773 C C . ILE A 1 108 ? 3.167 5.523 2.554 1.00 96.38 108 ILE A C 1
ATOM 775 O O . ILE A 1 108 ? 4.022 6.276 2.082 1.00 96.38 108 ILE A O 1
ATOM 779 N N . GLU A 1 109 ? 3.394 4.265 2.887 1.00 95.31 109 GLU A N 1
ATOM 780 C CA . GLU A 1 109 ? 4.574 3.486 2.553 1.00 95.31 109 GLU A CA 1
ATOM 781 C C . GLU A 1 109 ? 4.126 2.287 1.718 1.00 95.31 109 GLU A C 1
ATOM 783 O O . GLU A 1 109 ? 3.181 1.587 2.083 1.00 95.31 109 GLU A O 1
ATOM 788 N N . ILE A 1 110 ? 4.786 2.056 0.590 1.00 94.62 110 ILE A N 1
ATOM 789 C CA . ILE A 1 110 ? 4.471 0.960 -0.324 1.00 94.62 110 ILE A CA 1
ATOM 790 C C . ILE A 1 110 ? 5.691 0.070 -0.435 1.00 94.62 110 ILE A C 1
ATOM 792 O O . ILE A 1 110 ? 6.755 0.554 -0.816 1.00 94.62 110 ILE A O 1
ATOM 796 N N . ARG A 1 111 ? 5.527 -1.232 -0.213 1.00 92.81 111 ARG A N 1
ATOM 797 C CA . ARG A 1 111 ? 6.493 -2.225 -0.686 1.00 92.81 111 ARG A CA 1
ATOM 798 C C . ARG A 1 111 ? 6.000 -2.839 -1.977 1.00 92.81 111 ARG A C 1
ATOM 800 O O . ARG A 1 111 ? 4.841 -3.239 -2.085 1.00 92.81 111 ARG A O 1
ATOM 807 N N . PHE A 1 112 ? 6.893 -2.942 -2.947 1.00 92.62 112 PHE A N 1
ATOM 808 C CA . PHE A 1 112 ? 6.565 -3.516 -4.243 1.00 92.62 112 PHE A CA 1
ATOM 809 C C . PHE A 1 112 ? 6.723 -5.032 -4.233 1.00 92.62 112 PHE A C 1
ATOM 811 O O . PHE A 1 112 ? 7.570 -5.568 -3.518 1.00 92.62 112 PHE A O 1
ATOM 818 N N . VAL A 1 113 ? 5.921 -5.713 -5.052 1.00 92.75 113 VAL A N 1
ATOM 819 C CA . VAL A 1 113 ? 6.130 -7.136 -5.361 1.00 92.75 113 VAL A CA 1
ATOM 820 C C . VAL A 1 113 ? 7.513 -7.323 -5.983 1.00 92.75 113 VAL A C 1
ATOM 822 O O . VAL A 1 113 ? 8.275 -8.181 -5.552 1.00 92.75 113 VAL A O 1
ATOM 825 N N . ASP A 1 114 ? 7.845 -6.454 -6.937 1.00 90.94 114 ASP A N 1
ATOM 826 C CA . ASP A 1 114 ? 9.168 -6.342 -7.535 1.00 90.94 114 ASP A CA 1
ATOM 827 C C . ASP A 1 114 ? 9.681 -4.894 -7.393 1.00 90.94 114 ASP A C 1
ATOM 829 O O . ASP A 1 114 ? 9.138 -3.974 -8.019 1.00 90.94 114 ASP A O 1
ATOM 833 N N . PRO A 1 115 ? 10.718 -4.664 -6.566 1.00 89.38 115 PRO A N 1
ATOM 834 C CA . PRO A 1 115 ? 11.330 -3.351 -6.376 1.00 89.38 115 PRO A CA 1
ATOM 835 C C . PRO A 1 115 ? 11.940 -2.716 -7.630 1.00 89.38 115 PRO A C 1
ATOM 837 O O . PRO A 1 115 ? 12.108 -1.494 -7.639 1.00 89.38 115 PRO A O 1
ATOM 840 N N . ALA A 1 116 ? 12.302 -3.507 -8.647 1.00 88.88 116 ALA A N 1
ATOM 841 C CA . ALA A 1 116 ? 12.923 -2.999 -9.868 1.00 88.88 116 ALA A CA 1
ATOM 842 C C . ALA A 1 116 ? 11.891 -2.331 -10.784 1.00 88.88 116 ALA A C 1
ATOM 844 O O . ALA A 1 116 ? 12.123 -1.231 -11.283 1.00 88.88 116 ALA A O 1
ATOM 845 N N . THR A 1 117 ? 10.732 -2.968 -10.965 1.00 91.75 117 THR A N 1
ATOM 846 C CA . THR A 1 117 ? 9.659 -2.465 -11.838 1.00 91.75 117 THR A CA 1
ATOM 847 C C . THR A 1 117 ? 8.666 -1.562 -11.115 1.00 91.75 117 THR A C 1
ATOM 849 O O . THR A 1 117 ? 8.113 -0.651 -11.728 1.00 91.75 117 THR A O 1
ATOM 852 N N . ARG A 1 118 ? 8.428 -1.795 -9.816 1.00 92.50 118 ARG A N 1
ATOM 853 C CA . ARG A 1 118 ? 7.534 -0.998 -8.951 1.00 92.50 118 ARG A CA 1
ATOM 854 C C . ARG A 1 118 ? 6.087 -0.885 -9.439 1.00 92.50 118 ARG A C 1
ATOM 856 O O . ARG A 1 118 ? 5.363 0.030 -9.059 1.00 92.50 118 ARG A O 1
ATOM 863 N N . GLN A 1 119 ? 5.643 -1.835 -10.255 1.00 94.88 119 GLN A N 1
ATOM 864 C CA . GLN A 1 119 ? 4.327 -1.785 -10.896 1.00 94.88 119 GLN A CA 1
ATOM 865 C C . GLN A 1 119 ? 3.180 -2.224 -9.982 1.00 94.88 119 GLN A C 1
ATOM 867 O O . GLN A 1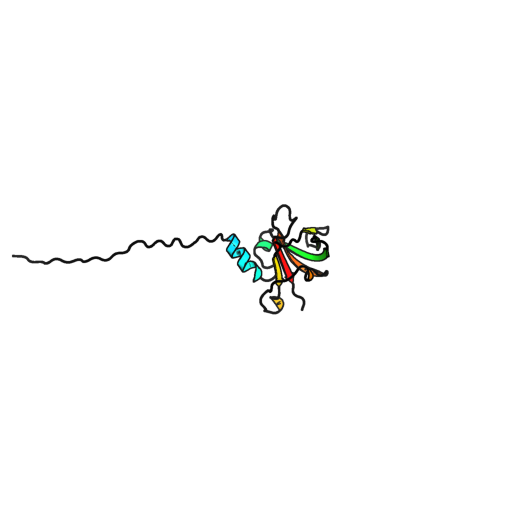 119 ? 2.038 -1.825 -10.201 1.00 94.88 119 GLN A O 1
ATOM 872 N N . ALA A 1 120 ? 3.455 -3.060 -8.978 1.00 96.44 120 ALA A N 1
ATOM 873 C CA . ALA A 1 120 ? 2.437 -3.646 -8.111 1.00 96.44 120 ALA A CA 1
ATOM 874 C C . ALA A 1 120 ? 2.865 -3.623 -6.643 1.00 96.44 120 ALA A C 1
ATOM 876 O O . ALA A 1 120 ? 4.024 -3.894 -6.317 1.00 96.44 120 ALA A O 1
ATOM 877 N N . ALA A 1 121 ? 1.911 -3.332 -5.761 1.00 96.81 121 ALA A N 1
ATOM 878 C CA . ALA A 1 121 ? 2.128 -3.309 -4.323 1.00 96.81 121 ALA A CA 1
ATOM 879 C C . ALA A 1 121 ? 1.981 -4.712 -3.717 1.00 96.81 121 ALA A C 1
ATOM 881 O O . ALA A 1 121 ? 0.944 -5.363 -3.873 1.00 96.81 121 ALA A O 1
ATOM 882 N N . ALA A 1 122 ? 3.005 -5.148 -2.984 1.00 94.38 122 ALA A N 1
ATOM 883 C CA . ALA A 1 122 ? 2.928 -6.310 -2.104 1.00 94.38 122 ALA A CA 1
ATOM 884 C C . ALA A 1 122 ? 2.146 -5.957 -0.834 1.00 94.38 122 ALA A C 1
ATOM 886 O O . ALA A 1 122 ? 1.245 -6.689 -0.428 1.00 94.38 122 ALA A O 1
ATOM 887 N N . TRP A 1 123 ? 2.462 -4.803 -0.247 1.00 95.00 123 TRP A N 1
ATOM 888 C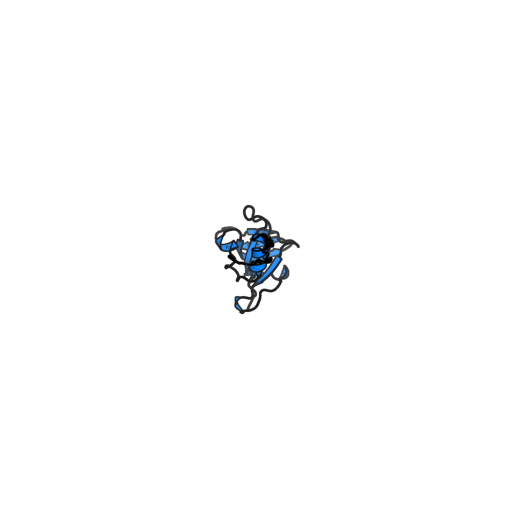 CA . TRP A 1 123 ? 1.698 -4.232 0.849 1.00 95.00 123 TRP A CA 1
ATOM 889 C C . TRP A 1 123 ? 1.738 -2.706 0.819 1.00 95.00 123 TRP A C 1
ATOM 891 O O . TRP A 1 123 ? 2.648 -2.099 0.244 1.00 95.00 123 TRP A O 1
ATOM 901 N N . ILE A 1 1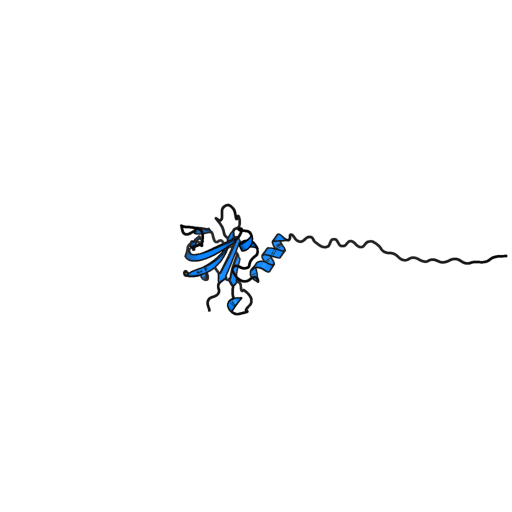24 ? 0.740 -2.093 1.450 1.00 95.94 124 ILE A N 1
ATOM 902 C CA . ILE A 1 124 ? 0.625 -0.650 1.639 1.00 95.94 124 ILE A CA 1
ATOM 903 C C . ILE A 1 124 ? 0.331 -0.374 3.109 1.00 95.94 124 ILE A C 1
ATOM 905 O O . ILE A 1 124 ? -0.640 -0.876 3.672 1.00 95.94 124 ILE A O 1
ATOM 909 N N . LYS A 1 125 ? 1.153 0.466 3.727 1.00 95.62 125 LYS A N 1
ATOM 910 C CA . LYS A 1 125 ? 0.921 0.978 5.073 1.00 95.62 125 LYS A CA 1
ATOM 911 C C . LYS A 1 125 ? 0.501 2.436 4.974 1.00 95.62 125 LYS A C 1
ATOM 913 O O . LYS A 1 125 ? 1.180 3.233 4.335 1.00 95.62 125 LYS A O 1
ATOM 918 N N . ILE A 1 126 ? -0.624 2.775 5.581 1.00 96.31 126 ILE A N 1
ATOM 919 C CA . ILE A 1 126 ? -1.266 4.082 5.476 1.00 96.31 126 ILE A CA 1
ATOM 920 C C . ILE A 1 126 ? -1.210 4.735 6.842 1.00 96.31 126 ILE A C 1
ATOM 922 O O . ILE A 1 126 ? -1.613 4.119 7.822 1.00 96.31 126 ILE A O 1
ATOM 926 N N . GLN A 1 127 ? -0.762 5.983 6.920 1.00 94.75 127 GLN A N 1
ATOM 927 C CA . GLN A 1 127 ? -0.887 6.749 8.152 1.00 94.75 127 GLN A CA 1
ATOM 928 C C . GLN A 1 127 ? -2.369 6.826 8.545 1.00 94.75 127 GLN A C 1
ATOM 9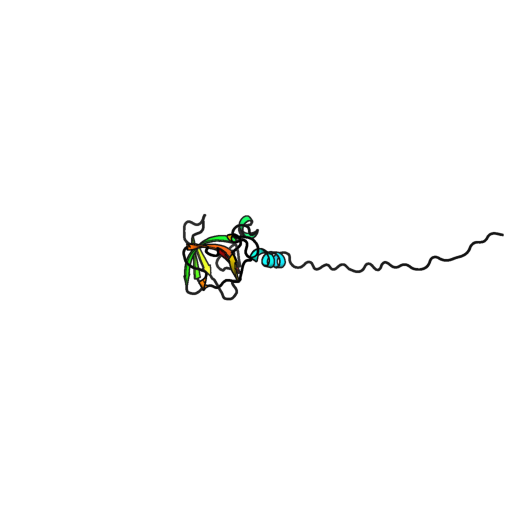30 O O . GLN A 1 127 ? -3.197 7.328 7.776 1.00 94.75 127 GLN A O 1
ATOM 935 N N . ALA A 1 128 ? -2.717 6.316 9.726 1.00 87.81 128 ALA A N 1
ATOM 936 C CA . ALA A 1 128 ? -4.039 6.540 10.281 1.00 87.81 128 ALA A CA 1
ATOM 937 C C . ALA A 1 128 ? -4.186 8.036 10.588 1.00 87.81 128 ALA A C 1
ATOM 939 O O . ALA A 1 128 ? -3.277 8.654 11.148 1.00 87.81 128 ALA A O 1
ATOM 940 N N . GLY A 1 129 ? -5.313 8.619 10.177 1.00 70.62 129 GLY A N 1
ATOM 941 C CA . GLY A 1 129 ? -5.654 9.983 10.571 1.00 70.62 129 GLY A CA 1
ATOM 942 C C . GLY A 1 129 ? -5.751 10.084 12.094 1.00 70.62 129 GLY A C 1
ATOM 943 O O . GLY A 1 129 ? -6.200 9.135 12.743 1.00 70.62 129 GLY A O 1
ATOM 944 N N . GLY A 1 130 ? -5.288 11.213 12.631 1.00 47.81 130 GLY A N 1
ATOM 945 C CA . GLY A 1 130 ? -5.748 11.708 13.929 1.00 47.81 130 GLY A CA 1
ATOM 946 C C . GLY A 1 130 ? -7.134 12.319 13.799 1.00 47.81 130 GLY A C 1
ATOM 947 O O . GLY A 1 130 ? -7.470 12.750 12.670 1.00 47.81 130 GLY A O 1
#

Radius of gyration: 25.48 Å; chains: 1; bounding box: 58×75×59 Å

Secondary structure (DSSP, 8-state):
------------------------HHHHHHHHHTTSPTT-SHHHHTTSEEEEEEEEEETTEEEEE-TT-SS-EEEE--TT-EEEEE-GGGT---EE--GGG--TT-EEEEEESSTTT--BEEEEEEEPP-